Protein AF-A0A183M9T6-F1 (afdb_monomer_lite)

Structure (mmCIF, N/CA/C/O backbone):
data_AF-A0A183M9T6-F1
#
_entry.id   AF-A0A183M9T6-F1
#
loop_
_atom_site.group_PDB
_atom_site.id
_atom_site.type_symbol
_atom_site.label_atom_id
_atom_site.label_alt_id
_atom_site.label_comp_id
_atom_site.label_asym_id
_atom_site.label_entity_id
_atom_site.label_seq_id
_atom_site.pdbx_PDB_ins_code
_atom_site.Cartn_x
_atom_site.Cartn_y
_atom_site.Cartn_z
_atom_site.occupancy
_atom_site.B_iso_or_equiv
_atom_site.auth_seq_id
_atom_site.auth_comp_id
_atom_site.auth_asym_id
_atom_site.auth_atom_id
_atom_site.pdbx_PDB_model_num
ATOM 1 N N . MET A 1 1 ? 39.894 -25.158 45.652 1.00 49.66 1 MET A N 1
ATOM 2 C CA . MET A 1 1 ? 38.605 -24.661 45.109 1.00 49.66 1 MET A CA 1
ATOM 3 C C . MET A 1 1 ? 38.760 -23.560 44.037 1.00 49.66 1 MET A C 1
ATOM 5 O O . MET A 1 1 ? 37.760 -22.970 43.665 1.00 49.66 1 MET A O 1
ATOM 9 N N . GLN A 1 2 ? 39.956 -23.315 43.469 1.00 55.50 2 GLN A N 1
ATOM 10 C CA . GLN A 1 2 ? 40.189 -22.217 42.501 1.00 55.50 2 GLN A CA 1
ATOM 11 C C . GLN A 1 2 ? 40.099 -22.600 41.007 1.00 55.50 2 GLN A C 1
ATOM 13 O O . GLN A 1 2 ? 40.025 -21.715 40.170 1.00 55.50 2 GLN A O 1
ATOM 18 N N . GLN A 1 3 ? 40.044 -23.887 40.643 1.00 51.56 3 GLN A N 1
ATOM 19 C CA . GLN A 1 3 ? 39.997 -24.312 39.228 1.00 51.56 3 GLN A CA 1
ATOM 20 C C . GLN A 1 3 ? 38.607 -24.233 38.573 1.00 51.56 3 GLN A C 1
ATOM 22 O O . GLN A 1 3 ? 38.493 -24.310 37.355 1.00 51.56 3 GLN A O 1
ATOM 27 N N . ARG A 1 4 ? 37.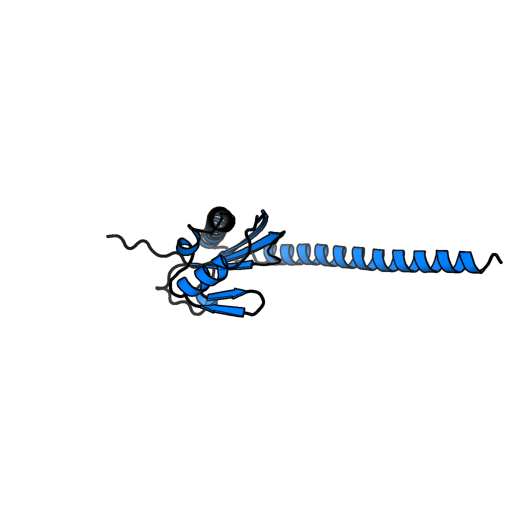529 -24.101 39.359 1.00 49.22 4 ARG A N 1
ATOM 28 C CA . ARG A 1 4 ? 36.159 -24.094 38.816 1.00 49.22 4 ARG A CA 1
ATOM 29 C C . ARG A 1 4 ? 35.725 -22.714 38.311 1.00 49.22 4 ARG A C 1
ATOM 31 O O . ARG A 1 4 ? 34.865 -22.661 37.441 1.00 49.22 4 ARG A O 1
ATOM 38 N N . SER A 1 5 ? 36.319 -21.621 38.808 1.00 52.72 5 SER A N 1
ATOM 39 C CA . SER A 1 5 ? 35.971 -20.269 38.341 1.00 52.72 5 SER A CA 1
ATOM 40 C C . SER A 1 5 ? 36.715 -19.870 37.064 1.00 52.72 5 SER A C 1
ATOM 42 O O . SER A 1 5 ? 36.132 -19.186 36.233 1.00 52.72 5 SER A O 1
ATOM 44 N N . SER A 1 6 ? 37.948 -20.349 36.848 1.00 56.06 6 SER A N 1
ATOM 45 C CA . SER A 1 6 ? 38.702 -20.081 35.610 1.00 56.06 6 SER A CA 1
ATOM 46 C C . SER A 1 6 ? 38.061 -20.721 34.377 1.00 56.06 6 SER A C 1
ATOM 48 O O . SER A 1 6 ? 38.077 -20.133 33.304 1.00 56.06 6 SER A O 1
ATOM 50 N N . ASN A 1 7 ? 37.463 -21.906 34.541 1.00 55.12 7 ASN A N 1
ATOM 51 C CA . ASN A 1 7 ? 36.767 -22.608 33.460 1.00 55.12 7 ASN A CA 1
ATOM 52 C C . ASN A 1 7 ? 35.423 -21.958 33.102 1.00 55.12 7 ASN A C 1
ATOM 54 O O . ASN A 1 7 ? 34.966 -22.081 31.972 1.00 55.12 7 ASN A O 1
ATOM 58 N N . PHE A 1 8 ? 34.778 -21.274 34.052 1.00 54.84 8 PHE A N 1
ATOM 59 C CA . PHE A 1 8 ? 33.535 -20.548 33.788 1.00 54.84 8 PHE A CA 1
ATOM 60 C C . PHE A 1 8 ? 33.812 -19.264 32.992 1.00 54.84 8 PHE A C 1
ATOM 62 O O . PHE A 1 8 ? 33.121 -18.986 32.018 1.00 54.84 8 PHE A O 1
ATOM 69 N N . ASP A 1 9 ? 34.889 -18.554 33.342 1.00 60.97 9 ASP A N 1
ATOM 70 C CA . ASP A 1 9 ? 35.309 -17.315 32.675 1.00 60.97 9 ASP A CA 1
ATOM 71 C C . ASP A 1 9 ? 35.843 -17.553 31.247 1.00 60.97 9 ASP A C 1
ATOM 73 O O . ASP A 1 9 ? 35.565 -16.774 30.339 1.00 60.97 9 ASP A O 1
ATOM 77 N N . SER A 1 10 ? 36.565 -18.657 31.005 1.00 62.88 10 SER A N 1
ATOM 78 C CA . SER A 1 10 ? 37.026 -19.015 29.653 1.00 62.88 10 SER A CA 1
ATOM 79 C C . SER A 1 10 ? 35.888 -19.461 28.732 1.00 62.88 10 SER A C 1
ATOM 81 O O . SER A 1 10 ? 35.908 -19.164 27.537 1.00 62.88 10 SER A O 1
ATOM 83 N N . THR A 1 11 ? 34.877 -20.139 29.281 1.00 64.62 11 THR A N 1
ATOM 84 C CA . THR A 1 11 ? 33.721 -20.602 28.504 1.00 64.62 11 THR A CA 1
ATOM 85 C C . THR A 1 11 ? 32.838 -19.425 28.085 1.00 64.62 11 THR A C 1
ATOM 87 O O . THR A 1 11 ? 32.451 -19.350 26.920 1.00 64.62 11 THR A O 1
ATOM 90 N N . ASP A 1 12 ? 32.583 -18.467 28.981 1.00 65.75 12 ASP A N 1
ATOM 91 C CA . ASP A 1 12 ? 31.771 -17.278 28.681 1.00 65.75 12 ASP A CA 1
ATOM 92 C C . ASP A 1 12 ? 32.465 -16.343 27.672 1.00 65.75 12 ASP A C 1
ATOM 94 O O . ASP A 1 12 ? 31.840 -15.863 26.725 1.00 65.75 12 ASP A O 1
ATOM 98 N N . LYS A 1 13 ? 33.796 -16.196 27.775 1.00 70.00 13 LYS A N 1
ATOM 99 C CA . LYS A 1 13 ? 34.615 -15.492 26.771 1.00 70.00 13 LYS A CA 1
ATOM 100 C C . LYS A 1 13 ? 34.535 -16.142 25.393 1.00 70.00 13 LYS A C 1
ATOM 102 O O . LYS A 1 13 ? 34.269 -15.443 24.422 1.00 70.00 13 LYS A O 1
ATOM 107 N N . SER A 1 14 ? 34.664 -17.468 25.306 1.00 69.88 14 SER A N 1
ATOM 108 C CA . SER A 1 14 ? 34.563 -18.182 24.023 1.00 69.88 14 SER A CA 1
ATOM 109 C C . SER A 1 14 ? 33.167 -18.082 23.383 1.00 69.88 14 SER A C 1
ATOM 111 O O . SER A 1 14 ? 33.036 -18.032 22.161 1.00 69.88 14 SER A O 1
ATOM 113 N N . LEU A 1 15 ? 32.113 -17.998 24.204 1.00 64.81 15 LEU A N 1
ATOM 114 C CA . LEU A 1 15 ? 30.731 -17.791 23.759 1.00 64.81 15 LEU A CA 1
ATOM 115 C C . LEU A 1 15 ? 30.493 -16.359 23.266 1.00 64.81 15 LEU A C 1
ATOM 117 O O . LEU A 1 15 ? 29.833 -16.164 22.241 1.00 64.81 15 LEU A O 1
ATOM 121 N N . MET A 1 16 ? 31.043 -15.359 23.961 1.00 64.69 16 MET A N 1
ATOM 122 C CA . MET A 1 16 ? 31.014 -13.964 23.518 1.00 64.69 16 MET A CA 1
ATOM 123 C C . MET A 1 16 ? 31.813 -13.757 22.228 1.00 64.69 16 MET A C 1
ATOM 125 O O . MET A 1 16 ? 31.308 -13.104 21.316 1.00 64.69 16 MET A O 1
ATOM 129 N N . GLU A 1 17 ? 33.007 -14.341 22.115 1.00 70.88 17 GLU A N 1
ATOM 130 C CA . GLU A 1 17 ? 33.848 -14.273 20.913 1.00 70.88 17 GLU A CA 1
ATOM 131 C C . GLU A 1 17 ? 33.175 -14.953 19.716 1.00 70.88 17 GLU A C 1
ATOM 133 O O . GLU A 1 17 ? 33.076 -14.349 18.648 1.00 70.88 17 GLU A O 1
ATOM 138 N N . GLY A 1 18 ? 32.590 -16.141 19.900 1.00 68.31 18 GLY A N 1
ATOM 139 C CA . GLY A 1 18 ? 31.841 -16.822 18.839 1.00 68.31 18 GLY A CA 1
ATOM 140 C C . GLY A 1 18 ? 30.606 -16.043 18.368 1.00 68.31 18 GLY A C 1
ATOM 141 O O . GLY A 1 18 ? 30.281 -16.038 17.178 1.00 68.31 18 GLY A O 1
ATOM 142 N N . ASN A 1 19 ? 29.920 -15.338 19.271 1.00 60.69 19 ASN A N 1
ATOM 143 C CA . ASN A 1 19 ? 28.818 -14.451 18.896 1.00 60.69 19 ASN A CA 1
ATOM 144 C C . ASN A 1 19 ? 29.313 -13.184 18.185 1.00 60.69 19 ASN A C 1
ATOM 146 O O . ASN A 1 19 ? 28.690 -12.760 17.211 1.00 60.69 19 ASN A O 1
ATOM 150 N N . LEU A 1 20 ? 30.434 -12.604 18.622 1.00 62.62 20 LEU A N 1
ATOM 151 C CA . LEU A 1 20 ? 31.038 -11.431 17.992 1.00 62.62 20 LEU A CA 1
ATOM 152 C C . LEU A 1 20 ? 31.485 -11.743 16.559 1.00 62.62 20 LEU A C 1
ATOM 154 O O . LEU A 1 20 ? 31.159 -10.989 15.646 1.00 62.62 20 LEU A O 1
ATOM 158 N N . GLU A 1 21 ? 32.141 -12.882 16.332 1.00 67.25 21 GLU A N 1
ATOM 159 C CA . GLU A 1 21 ? 32.539 -13.321 14.992 1.00 67.25 21 GLU A CA 1
ATOM 160 C C . GLU A 1 21 ? 31.334 -13.562 14.086 1.00 67.25 21 GLU A C 1
ATOM 162 O O . GLU A 1 21 ? 31.343 -13.151 12.927 1.00 67.25 21 GLU A O 1
ATOM 167 N N . ARG A 1 22 ? 30.258 -14.165 14.602 1.00 65.56 22 ARG A N 1
ATOM 168 C CA . ARG A 1 22 ? 29.018 -14.370 13.839 1.00 65.56 22 ARG A CA 1
ATOM 169 C C . ARG A 1 22 ? 28.348 -13.054 13.450 1.00 65.56 22 ARG A C 1
ATOM 171 O O . ARG A 1 22 ? 27.890 -12.919 12.316 1.00 65.56 22 ARG A O 1
ATOM 178 N N . ILE A 1 23 ? 28.321 -12.081 14.359 1.00 65.81 23 ILE A N 1
ATOM 179 C CA . ILE A 1 23 ? 27.754 -10.748 14.113 1.00 65.81 23 ILE A CA 1
ATOM 180 C C . ILE A 1 23 ? 28.611 -9.979 13.099 1.00 65.81 23 ILE A C 1
ATOM 182 O O . ILE A 1 23 ? 28.081 -9.438 12.128 1.00 65.81 23 ILE A O 1
ATOM 186 N N . MET A 1 24 ? 29.934 -9.978 13.273 1.00 58.34 24 MET A N 1
ATOM 187 C CA . MET A 1 24 ? 30.870 -9.286 12.382 1.00 58.34 24 MET A CA 1
ATOM 188 C C . MET A 1 24 ? 30.898 -9.921 10.989 1.00 58.34 24 MET A C 1
ATOM 190 O O . MET A 1 24 ? 30.860 -9.206 9.993 1.00 58.34 24 MET A O 1
ATOM 194 N N . THR A 1 25 ? 30.878 -11.253 10.901 1.00 69.62 25 THR A N 1
ATOM 195 C CA . THR A 1 25 ? 30.854 -11.985 9.624 1.00 69.62 25 THR A CA 1
ATOM 196 C C . THR A 1 25 ? 29.539 -11.756 8.881 1.00 69.62 25 THR A C 1
ATOM 198 O O . THR A 1 25 ? 29.555 -11.514 7.676 1.00 69.62 25 THR A O 1
ATOM 201 N N . GLY A 1 26 ? 28.401 -11.751 9.586 1.00 65.56 26 GLY A N 1
ATOM 202 C CA . GLY A 1 26 ? 27.104 -11.421 8.990 1.00 65.56 26 GLY A CA 1
ATOM 203 C C . GLY A 1 26 ? 27.037 -9.977 8.483 1.00 65.56 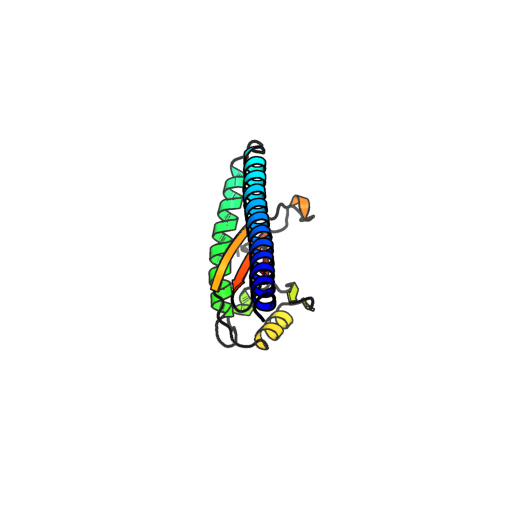26 GLY A C 1
ATOM 204 O O . GLY A 1 26 ? 26.556 -9.729 7.377 1.00 65.56 26 GLY A O 1
ATOM 205 N N . SER A 1 27 ? 27.581 -9.031 9.255 1.00 62.50 27 SER A N 1
ATOM 206 C CA . SER A 1 27 ? 27.644 -7.617 8.873 1.00 62.50 27 SER A CA 1
ATOM 207 C C . SER A 1 27 ? 28.588 -7.373 7.692 1.00 62.50 27 SER A C 1
ATOM 209 O O . SER A 1 27 ? 28.246 -6.615 6.788 1.00 62.50 27 SER A O 1
ATOM 211 N N . LEU A 1 28 ? 29.756 -8.019 7.661 1.00 70.31 28 LEU A N 1
ATOM 212 C CA . LEU A 1 28 ? 30.710 -7.913 6.553 1.00 70.31 28 LEU A CA 1
ATOM 213 C C . LEU A 1 28 ? 30.150 -8.534 5.273 1.00 70.31 28 LEU A C 1
ATOM 215 O O . LEU A 1 28 ? 30.268 -7.931 4.211 1.00 70.31 28 LEU A O 1
ATOM 219 N N . PHE A 1 29 ? 29.487 -9.689 5.371 1.00 73.81 29 PHE A N 1
ATOM 220 C CA . PHE A 1 29 ? 28.830 -10.312 4.224 1.00 73.81 29 PHE A CA 1
ATOM 221 C C . PHE A 1 29 ? 27.740 -9.408 3.638 1.00 73.81 29 PHE A C 1
ATOM 223 O O . PHE A 1 29 ? 27.665 -9.248 2.424 1.00 73.81 29 PHE A O 1
ATOM 230 N N . GLN A 1 30 ? 26.941 -8.758 4.489 1.00 65.94 30 GLN A N 1
ATOM 231 C CA . GLN A 1 30 ? 25.945 -7.777 4.052 1.00 65.94 30 GLN A CA 1
ATOM 232 C C . GLN A 1 30 ? 26.577 -6.569 3.349 1.00 65.94 30 GLN A C 1
ATOM 234 O O . GLN A 1 30 ? 26.107 -6.173 2.287 1.00 65.94 30 GLN A O 1
ATOM 239 N N . VAL A 1 31 ? 27.665 -6.011 3.885 1.00 69.94 31 VAL A N 1
ATOM 240 C CA . VAL A 1 31 ? 28.360 -4.877 3.252 1.00 69.94 31 VAL A CA 1
ATOM 241 C C . VAL A 1 31 ? 28.976 -5.281 1.909 1.00 69.94 31 VAL A C 1
ATOM 243 O O . VAL A 1 31 ? 28.829 -4.557 0.928 1.00 69.94 31 VAL A O 1
ATOM 246 N N . VAL A 1 32 ? 29.604 -6.457 1.829 1.00 74.69 32 VAL A N 1
ATOM 247 C CA . VAL A 1 32 ? 30.170 -6.985 0.578 1.00 74.69 32 VAL A CA 1
ATOM 248 C C . VAL A 1 32 ? 29.074 -7.262 -0.450 1.00 74.69 32 VAL A C 1
ATOM 250 O O . VAL A 1 32 ? 29.257 -6.934 -1.618 1.00 74.69 32 VAL A O 1
ATOM 253 N N . LEU A 1 33 ? 27.923 -7.797 -0.034 1.00 74.50 33 LEU A N 1
ATOM 254 C CA . LEU A 1 33 ? 26.773 -8.005 -0.913 1.00 74.50 33 LEU A CA 1
ATOM 255 C C . LEU A 1 33 ? 26.242 -6.675 -1.453 1.00 74.50 33 LEU A C 1
ATOM 257 O O . LEU A 1 33 ? 26.005 -6.564 -2.649 1.00 74.50 33 LEU A O 1
ATOM 261 N N . MET A 1 34 ? 26.103 -5.657 -0.601 1.00 70.12 34 MET A N 1
ATOM 262 C CA . MET A 1 34 ? 25.646 -4.326 -1.014 1.00 70.12 34 MET A CA 1
ATOM 263 C C . MET A 1 34 ? 26.618 -3.674 -2.002 1.00 70.12 34 MET A C 1
ATOM 265 O O . MET A 1 34 ? 26.179 -3.098 -2.993 1.00 70.12 34 MET A O 1
ATOM 269 N N . ILE A 1 35 ? 27.931 -3.813 -1.785 1.00 76.31 35 ILE A N 1
ATOM 270 C CA . ILE A 1 35 ? 28.951 -3.328 -2.724 1.00 76.31 35 ILE A CA 1
ATOM 271 C C . ILE A 1 35 ? 28.897 -4.121 -4.032 1.00 76.31 35 ILE A C 1
ATOM 273 O O . ILE A 1 35 ? 28.898 -3.517 -5.096 1.00 76.31 35 ILE A O 1
ATOM 277 N N . ALA A 1 36 ? 28.801 -5.452 -3.979 1.00 72.25 36 ALA A N 1
ATOM 278 C CA . ALA A 1 36 ? 28.715 -6.294 -5.169 1.00 72.25 36 ALA A CA 1
ATOM 279 C C . ALA A 1 36 ? 27.470 -5.957 -6.003 1.00 72.25 36 ALA A C 1
ATOM 281 O O . ALA A 1 36 ? 27.588 -5.724 -7.204 1.00 72.25 36 ALA A O 1
ATOM 282 N N . VAL A 1 37 ? 26.303 -5.842 -5.363 1.00 71.75 37 VAL A N 1
ATOM 283 C CA . VAL A 1 37 ? 25.047 -5.416 -5.997 1.00 71.75 37 VAL A CA 1
ATOM 284 C C . VAL A 1 37 ? 25.193 -4.019 -6.602 1.00 71.75 37 VAL A C 1
ATOM 286 O O . VAL A 1 37 ? 24.853 -3.849 -7.769 1.00 71.75 37 VAL A O 1
ATOM 289 N N . ALA A 1 38 ? 25.791 -3.061 -5.885 1.00 61.19 38 ALA A N 1
ATOM 290 C CA . ALA A 1 38 ? 26.052 -1.723 -6.416 1.00 61.19 38 ALA A CA 1
ATOM 291 C C . ALA A 1 38 ? 27.004 -1.748 -7.625 1.00 61.19 38 ALA A C 1
ATOM 293 O O . ALA A 1 38 ? 26.748 -1.078 -8.619 1.00 61.19 38 ALA A O 1
ATOM 294 N N . THR A 1 39 ? 28.074 -2.551 -7.595 1.00 68.00 39 THR A N 1
ATOM 295 C CA . THR A 1 39 ? 29.004 -2.683 -8.733 1.00 68.00 39 THR A CA 1
ATOM 296 C C . THR A 1 39 ? 28.383 -3.405 -9.928 1.00 68.00 39 THR A C 1
ATOM 298 O O . THR A 1 39 ? 28.688 -3.058 -11.064 1.00 68.00 39 THR A O 1
ATOM 301 N N . VAL A 1 40 ? 27.479 -4.364 -9.698 1.00 66.06 40 VAL A N 1
ATOM 302 C CA . VAL A 1 40 ? 26.697 -5.018 -10.758 1.00 66.06 40 VAL A CA 1
ATOM 303 C C . VAL A 1 40 ? 25.706 -4.028 -11.371 1.00 66.06 40 VAL A C 1
ATOM 305 O O . VAL A 1 40 ? 25.619 -3.942 -12.592 1.00 66.06 40 VAL A O 1
ATOM 308 N N . GLN A 1 41 ? 25.036 -3.220 -10.547 1.00 56.81 41 GLN A N 1
ATOM 309 C CA . GLN A 1 41 ? 24.139 -2.153 -11.003 1.00 56.81 41 GLN A CA 1
ATOM 310 C C . GLN A 1 41 ? 24.891 -1.066 -11.788 1.00 56.81 41 GLN A C 1
ATOM 312 O O . GLN A 1 41 ? 24.385 -0.583 -12.792 1.00 56.81 41 GLN A O 1
ATOM 317 N N . MET A 1 42 ? 26.122 -0.724 -11.390 1.00 55.53 42 MET A N 1
ATOM 318 C CA . MET A 1 42 ? 26.973 0.232 -12.115 1.00 55.53 42 MET A CA 1
ATOM 319 C C . MET A 1 42 ? 27.589 -0.351 -13.399 1.00 55.53 42 MET A C 1
ATOM 321 O O . MET A 1 42 ? 27.867 0.399 -14.330 1.00 55.53 42 MET A O 1
ATOM 325 N N . GLY A 1 43 ? 27.814 -1.668 -13.463 1.00 48.44 43 GLY A N 1
ATOM 326 C CA . GLY A 1 43 ? 28.346 -2.369 -14.640 1.00 48.44 43 GLY A CA 1
ATOM 327 C C . GLY A 1 43 ? 27.299 -2.701 -15.709 1.00 48.44 43 GLY A C 1
ATOM 328 O O . GLY A 1 43 ? 27.665 -3.062 -16.825 1.00 48.44 43 GLY A O 1
ATOM 329 N N . GLN A 1 44 ? 26.012 -2.562 -15.384 1.00 41.91 44 GLN A N 1
ATOM 330 C CA . GLN A 1 44 ? 24.883 -2.671 -16.308 1.00 41.91 44 GLN A CA 1
ATOM 331 C C . GLN A 1 44 ? 24.264 -1.296 -16.587 1.00 41.91 44 GLN A C 1
ATOM 333 O O . GLN A 1 44 ? 23.055 -1.119 -16.508 1.00 41.91 44 GLN A O 1
ATOM 338 N N . THR A 1 45 ? 25.069 -0.306 -16.962 1.00 42.75 45 THR A N 1
ATOM 339 C CA . THR A 1 45 ? 24.552 0.827 -17.738 1.00 42.75 45 THR A CA 1
ATOM 340 C C . THR A 1 45 ? 24.420 0.389 -19.195 1.00 42.75 45 THR A C 1
ATOM 342 O O . THR A 1 45 ? 25.178 0.789 -20.073 1.00 42.75 45 THR A O 1
ATOM 345 N N . THR A 1 46 ? 23.440 -0.480 -19.467 1.00 49.19 46 THR A N 1
ATOM 346 C CA . THR A 1 46 ? 22.787 -0.449 -20.781 1.00 49.19 46 THR A CA 1
ATOM 347 C C . THR A 1 46 ? 22.317 0.980 -20.980 1.00 49.19 46 THR A C 1
ATOM 349 O O . THR A 1 46 ? 21.733 1.519 -20.045 1.00 49.19 46 THR A O 1
ATOM 352 N N . GLU A 1 47 ? 22.631 1.601 -22.120 1.00 42.69 47 GLU A N 1
ATOM 353 C CA . GLU A 1 47 ? 22.218 2.966 -22.460 1.00 42.69 47 GLU A CA 1
ATOM 354 C C . GLU A 1 47 ? 20.763 3.183 -22.038 1.00 42.69 47 GLU A C 1
ATOM 356 O O . GLU A 1 47 ? 19.835 2.695 -22.683 1.00 42.69 47 GLU A O 1
ATOM 361 N N . VAL A 1 48 ? 20.580 3.842 -20.892 1.00 44.94 48 VAL A N 1
ATOM 362 C CA . VAL A 1 48 ? 19.262 4.131 -20.356 1.00 44.94 48 VAL A CA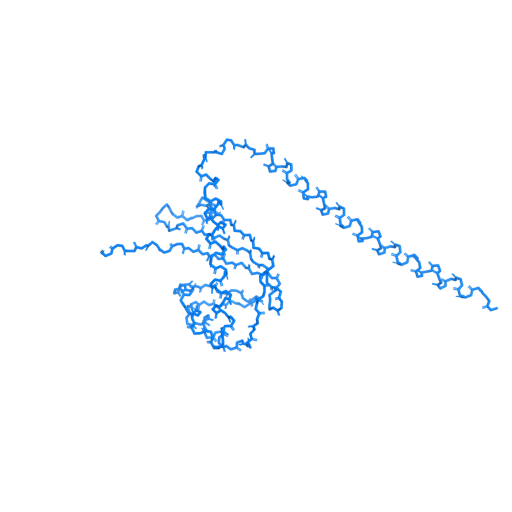 1
ATOM 363 C C . VAL A 1 48 ? 18.716 5.196 -21.283 1.00 44.94 48 VAL A C 1
ATOM 365 O O . VAL A 1 48 ? 19.145 6.351 -21.256 1.00 44.94 48 VAL A O 1
ATOM 368 N N . THR A 1 49 ? 17.817 4.798 -22.180 1.00 47.12 49 THR A N 1
ATOM 369 C CA . THR A 1 49 ? 16.949 5.754 -22.855 1.00 47.12 49 THR A CA 1
ATOM 370 C C . THR A 1 49 ? 16.349 6.619 -21.755 1.00 47.12 49 THR A C 1
ATOM 372 O O . THR A 1 49 ? 15.736 6.066 -20.848 1.00 47.12 49 THR A O 1
ATOM 375 N N . GLY A 1 50 ? 16.554 7.942 -21.791 1.00 51.97 50 GLY A N 1
ATOM 376 C CA . GLY A 1 50 ? 16.260 8.865 -20.676 1.00 51.97 50 GLY A CA 1
ATOM 377 C C . GLY A 1 50 ? 14.832 8.822 -20.101 1.00 51.97 50 GLY A C 1
ATOM 378 O O . GLY A 1 50 ? 14.556 9.472 -19.103 1.00 51.97 50 GLY A O 1
ATOM 379 N N . ASN A 1 51 ? 13.951 8.026 -20.701 1.00 60.12 51 ASN A N 1
ATOM 380 C CA . ASN A 1 51 ? 12.621 7.683 -20.230 1.00 60.12 51 ASN A CA 1
ATOM 381 C C . ASN A 1 51 ? 12.616 6.841 -18.935 1.00 60.12 51 ASN A C 1
ATOM 383 O O . ASN A 1 51 ? 11.738 7.041 -18.099 1.00 60.12 51 ASN A O 1
ATOM 387 N N . ASP A 1 52 ? 13.561 5.913 -18.729 1.00 66.12 52 ASP A N 1
ATOM 388 C CA . ASP A 1 52 ? 13.472 4.991 -17.580 1.00 66.12 52 ASP A CA 1
ATOM 389 C C . ASP A 1 52 ? 13.853 5.677 -16.263 1.00 66.12 52 ASP A C 1
ATOM 391 O O . ASP A 1 52 ? 13.171 5.496 -15.255 1.00 66.12 52 ASP A O 1
ATOM 395 N N . ASP A 1 53 ? 14.880 6.531 -16.265 1.00 72.75 53 ASP A N 1
ATOM 396 C CA . ASP A 1 53 ? 15.269 7.325 -15.089 1.00 72.75 53 ASP A CA 1
ATOM 397 C C . ASP A 1 53 ? 14.124 8.236 -14.609 1.00 72.75 53 ASP A C 1
ATOM 399 O O . ASP A 1 53 ? 13.885 8.382 -13.404 1.00 72.75 53 ASP A O 1
ATOM 403 N N . GLU A 1 54 ? 13.361 8.811 -15.545 1.00 77.06 54 GLU A N 1
ATOM 404 C CA . GLU A 1 54 ? 12.164 9.598 -15.236 1.00 77.06 54 GLU A CA 1
ATOM 405 C C . GLU A 1 54 ? 11.041 8.742 -14.632 1.00 77.06 54 GLU A C 1
ATOM 407 O O . GLU A 1 54 ? 10.360 9.191 -13.701 1.00 77.06 54 GLU A O 1
ATOM 412 N N . LEU A 1 55 ? 10.875 7.494 -15.087 1.00 75.31 55 LEU A N 1
ATOM 413 C CA . LEU A 1 55 ? 9.920 6.546 -14.505 1.00 75.31 55 LEU A CA 1
ATOM 414 C C . LEU A 1 55 ? 10.294 6.186 -13.062 1.00 75.31 55 LEU A C 1
ATOM 416 O O . LEU A 1 55 ? 9.427 6.198 -12.188 1.00 75.31 55 LEU A O 1
ATOM 420 N N . TRP A 1 56 ? 11.573 5.921 -12.779 1.00 80.25 56 TRP A N 1
ATOM 421 C CA . TRP A 1 56 ? 12.058 5.631 -11.422 1.00 80.25 56 TRP A CA 1
ATOM 422 C C . TRP A 1 56 ? 11.862 6.806 -10.464 1.00 80.25 56 TRP A C 1
ATOM 424 O O . TRP A 1 56 ? 11.454 6.620 -9.308 1.00 80.25 56 TRP A O 1
ATOM 434 N N . LYS A 1 57 ? 12.118 8.028 -10.943 1.00 82.44 57 LYS A N 1
ATOM 435 C CA . LYS A 1 57 ? 11.899 9.248 -10.165 1.00 82.44 57 LYS A CA 1
ATOM 436 C C . LYS A 1 57 ? 10.413 9.457 -9.874 1.00 82.44 57 LYS A C 1
ATOM 438 O O . LYS A 1 57 ? 10.039 9.630 -8.715 1.00 82.44 57 LYS A O 1
ATOM 443 N N . THR A 1 58 ? 9.569 9.355 -10.899 1.00 81.88 58 THR A N 1
ATOM 444 C CA . THR A 1 58 ? 8.107 9.460 -10.770 1.00 81.88 58 THR A CA 1
ATOM 445 C C . THR A 1 58 ? 7.552 8.409 -9.809 1.00 81.88 58 THR A C 1
ATOM 447 O O . THR A 1 58 ? 6.766 8.739 -8.922 1.00 81.88 58 THR A O 1
ATOM 450 N N . ALA A 1 59 ? 8.006 7.158 -9.922 1.00 79.12 59 ALA A N 1
ATOM 451 C CA . ALA A 1 59 ? 7.621 6.066 -9.033 1.00 79.12 59 ALA A CA 1
ATOM 452 C C . ALA A 1 59 ? 7.967 6.364 -7.566 1.00 79.12 59 ALA A C 1
ATOM 454 O O . ALA A 1 59 ? 7.148 6.135 -6.674 1.00 79.12 59 ALA A O 1
ATOM 455 N N . SER A 1 60 ? 9.167 6.898 -7.321 1.00 84.19 60 SER A N 1
ATOM 456 C CA . SER A 1 60 ? 9.632 7.259 -5.978 1.00 84.19 60 SER A CA 1
ATOM 457 C C . SER A 1 60 ? 8.815 8.404 -5.379 1.00 84.19 60 SER A C 1
ATOM 459 O O . SER A 1 60 ? 8.331 8.288 -4.253 1.00 84.19 60 SER A O 1
ATOM 461 N N . GLU A 1 61 ? 8.587 9.476 -6.144 1.00 86.06 61 GLU A N 1
ATOM 462 C CA . GLU A 1 61 ? 7.782 10.622 -5.701 1.00 86.06 61 GLU A CA 1
ATOM 463 C C . GLU A 1 61 ? 6.313 10.242 -5.451 1.00 86.06 61 GLU A C 1
ATOM 465 O O . GLU A 1 61 ? 5.708 10.673 -4.464 1.00 86.06 61 GLU A O 1
ATOM 470 N N . ALA A 1 62 ? 5.721 9.428 -6.331 1.00 81.44 62 ALA A N 1
ATOM 471 C CA . ALA A 1 62 ? 4.353 8.941 -6.177 1.00 81.44 62 ALA A CA 1
ATOM 472 C C . ALA A 1 62 ? 4.214 8.055 -4.934 1.00 81.44 62 ALA A C 1
ATOM 474 O O . ALA A 1 62 ? 3.255 8.196 -4.174 1.00 81.44 62 ALA A O 1
ATOM 475 N N . GLY A 1 63 ? 5.191 7.182 -4.687 1.00 81.94 63 GLY A N 1
ATOM 476 C CA . GLY A 1 63 ? 5.198 6.316 -3.520 1.00 81.94 63 GLY A CA 1
ATOM 477 C C . GLY A 1 63 ? 5.343 7.048 -2.195 1.00 81.94 63 GLY A C 1
ATOM 478 O O . GLY A 1 63 ? 4.674 6.696 -1.219 1.00 81.94 63 GLY A O 1
ATOM 479 N N . GLU A 1 64 ? 6.169 8.091 -2.149 1.00 85.38 64 GLU A N 1
ATOM 480 C CA . GLU A 1 64 ? 6.299 8.943 -0.966 1.00 85.38 64 GLU A CA 1
ATOM 481 C C . GLU A 1 64 ? 4.964 9.630 -0.643 1.00 85.38 64 GLU A C 1
ATOM 483 O O . GLU A 1 64 ? 4.463 9.527 0.480 1.00 85.38 64 GLU A O 1
ATOM 488 N N . LYS A 1 65 ? 4.320 10.237 -1.648 1.00 86.81 65 LYS A N 1
ATOM 489 C CA . LYS A 1 65 ? 3.004 10.878 -1.492 1.00 86.81 65 LYS A CA 1
ATOM 490 C C . LYS A 1 65 ? 1.927 9.874 -1.075 1.00 86.81 65 LYS A C 1
ATOM 492 O O . LYS A 1 65 ? 1.172 10.140 -0.139 1.00 86.81 65 LYS A O 1
ATOM 497 N N . PHE A 1 66 ? 1.871 8.718 -1.740 1.00 87.12 66 PHE A N 1
ATOM 498 C CA . PHE A 1 66 ? 0.912 7.656 -1.438 1.00 87.12 66 PHE A CA 1
ATOM 499 C C . PHE A 1 66 ? 1.079 7.150 -0.006 1.00 87.12 66 PHE A C 1
ATOM 501 O O . PHE A 1 66 ? 0.113 7.131 0.752 1.00 87.12 66 PHE A O 1
ATOM 508 N N . SER A 1 67 ? 2.299 6.776 0.386 1.00 86.19 67 SER A N 1
ATOM 509 C CA . SER A 1 67 ? 2.567 6.218 1.713 1.00 86.19 67 SER A CA 1
ATOM 510 C C . SER A 1 67 ? 2.255 7.221 2.825 1.00 86.19 67 SER A C 1
ATOM 512 O O . SER A 1 67 ? 1.620 6.849 3.813 1.00 86.19 67 SER A O 1
ATOM 514 N N . ALA A 1 68 ? 2.606 8.499 2.646 1.00 86.75 68 ALA A N 1
ATOM 515 C CA . ALA A 1 68 ? 2.279 9.553 3.601 1.00 86.75 68 ALA A CA 1
ATOM 516 C C . ALA A 1 68 ? 0.762 9.702 3.802 1.00 86.75 68 ALA A C 1
ATOM 518 O O . ALA A 1 68 ? 0.288 9.778 4.937 1.00 86.75 68 ALA A O 1
ATOM 519 N N . LEU A 1 69 ? -0.014 9.713 2.713 1.00 89.12 69 LEU A N 1
ATOM 520 C CA . LEU A 1 69 ? -1.473 9.815 2.778 1.00 89.12 69 LEU A CA 1
ATOM 521 C C . LEU A 1 69 ? -2.113 8.552 3.362 1.00 89.12 69 LEU A C 1
ATOM 523 O O . LEU A 1 69 ? -2.986 8.663 4.224 1.00 89.12 69 LEU A O 1
ATOM 527 N N . TYR A 1 70 ? -1.656 7.376 2.930 1.00 88.56 70 TYR A N 1
ATOM 528 C CA . TYR A 1 70 ? -2.182 6.086 3.360 1.00 88.56 70 TYR A CA 1
ATOM 529 C C . TYR A 1 70 ? -1.977 5.872 4.858 1.00 88.56 70 TYR A C 1
ATOM 531 O O . TYR A 1 70 ? -2.944 5.637 5.577 1.00 88.56 70 TYR A O 1
ATOM 539 N N . TYR A 1 71 ? -0.747 6.016 5.366 1.00 87.50 71 TYR A N 1
ATOM 540 C CA . TYR A 1 71 ? -0.484 5.821 6.795 1.00 87.50 71 TYR A CA 1
ATOM 541 C C . TYR A 1 71 ? -1.180 6.883 7.653 1.00 87.50 71 TYR A C 1
ATOM 543 O O . TYR A 1 71 ? -1.699 6.561 8.719 1.00 87.50 71 TYR A O 1
ATOM 551 N N . ARG A 1 72 ? -1.313 8.123 7.156 1.00 88.75 72 ARG A N 1
ATOM 552 C CA . ARG A 1 72 ? -2.116 9.155 7.830 1.00 88.75 72 ARG A CA 1
ATOM 553 C C . ARG A 1 72 ? -3.598 8.783 7.912 1.00 88.75 72 ARG A C 1
ATOM 555 O O . ARG A 1 72 ? -4.234 9.095 8.912 1.00 88.75 72 ARG A O 1
ATOM 562 N N . ALA A 1 73 ? -4.162 8.172 6.872 1.00 88.75 73 ALA A N 1
ATOM 563 C CA . ALA A 1 73 ? -5.543 7.687 6.875 1.00 88.75 73 ALA A CA 1
ATOM 564 C C . ALA A 1 73 ? -5.716 6.448 7.770 1.00 88.75 73 ALA A C 1
ATOM 566 O O . ALA A 1 73 ? -6.714 6.331 8.478 1.00 88.75 73 ALA A O 1
ATOM 567 N N . PHE A 1 74 ? -4.728 5.554 7.767 1.00 88.31 74 PHE A N 1
ATOM 568 C CA . PHE A 1 74 ? -4.720 4.313 8.537 1.00 88.31 74 PHE A CA 1
ATOM 569 C C . PHE A 1 74 ? -4.650 4.537 10.054 1.00 88.31 74 PHE A C 1
ATOM 571 O O . PHE A 1 74 ? -5.282 3.803 10.812 1.00 88.31 74 PHE A O 1
ATOM 578 N N . ASP A 1 75 ? -3.923 5.566 10.493 1.00 89.31 75 ASP A N 1
ATOM 579 C CA . ASP A 1 75 ? -3.758 5.905 11.912 1.00 89.31 75 ASP A CA 1
ATOM 580 C C . ASP A 1 75 ? -4.957 6.673 12.503 1.00 89.31 75 ASP A C 1
ATOM 582 O O . ASP A 1 75 ? -5.012 6.913 13.711 1.00 89.31 75 ASP A O 1
ATOM 586 N N . LYS A 1 76 ? -5.937 7.078 11.681 1.00 89.75 76 LYS A N 1
ATOM 587 C CA . LYS A 1 76 ? -7.151 7.735 12.186 1.00 89.75 76 LYS A CA 1
ATOM 588 C C . LYS A 1 76 ? -8.051 6.731 12.921 1.00 89.75 76 LYS A C 1
ATOM 590 O O . LYS A 1 76 ? -8.269 5.634 12.403 1.00 89.75 76 LYS A O 1
ATOM 595 N N . PRO A 1 77 ? -8.679 7.126 14.046 1.00 84.94 77 PRO A N 1
ATOM 596 C CA . PRO A 1 77 ? -9.675 6.295 14.717 1.00 84.94 77 PRO A CA 1
ATOM 597 C C . PRO A 1 77 ? -10.797 5.915 13.751 1.00 84.94 77 PRO A C 1
ATOM 599 O O . PRO A 1 77 ? -11.280 6.768 13.002 1.00 84.94 77 PRO A O 1
ATOM 602 N N . ASN A 1 78 ? -11.204 4.644 13.750 1.00 82.44 78 ASN A N 1
ATOM 603 C CA . ASN A 1 78 ? -12.209 4.075 12.836 1.00 82.44 78 ASN A CA 1
ATOM 604 C C . ASN A 1 78 ? -11.877 4.162 11.329 1.00 82.44 78 ASN A C 1
ATOM 606 O O . ASN A 1 78 ? -12.691 3.734 10.513 1.00 82.44 78 ASN A O 1
ATOM 610 N N . ARG A 1 79 ? -10.699 4.684 10.953 1.00 88.62 79 ARG A N 1
ATOM 611 C CA . ARG A 1 79 ? -10.138 4.705 9.588 1.00 88.62 79 ARG A CA 1
ATOM 612 C C . ARG A 1 79 ? -11.127 5.134 8.481 1.00 88.62 79 ARG A C 1
ATOM 614 O O . ARG A 1 79 ? -11.238 4.439 7.470 1.00 88.62 79 ARG A O 1
ATOM 621 N N . PRO A 1 80 ? -11.826 6.280 8.620 1.00 89.44 80 PRO A N 1
ATOM 622 C CA . PRO A 1 80 ? -12.913 6.679 7.717 1.00 89.44 80 PRO A CA 1
ATOM 623 C C . PRO A 1 80 ? -12.465 6.937 6.272 1.00 89.44 80 PRO A C 1
ATOM 625 O O . PRO A 1 80 ? -13.253 6.765 5.350 1.00 89.44 80 PRO A O 1
ATOM 628 N N . ASP A 1 81 ? -11.205 7.328 6.072 1.00 90.06 81 ASP A N 1
ATOM 629 C CA . ASP A 1 81 ? -10.670 7.669 4.747 1.00 90.06 81 ASP A CA 1
ATOM 630 C C . ASP A 1 81 ? -10.069 6.455 4.018 1.00 90.06 81 ASP A C 1
ATOM 632 O O . ASP A 1 81 ? -9.720 6.544 2.843 1.00 90.06 81 ASP A O 1
ATOM 636 N N . LEU A 1 82 ? -9.920 5.319 4.708 1.00 88.12 82 LEU A N 1
ATOM 637 C CA . LEU A 1 82 ? -9.258 4.128 4.180 1.00 88.12 82 LEU A CA 1
ATOM 638 C C . LEU A 1 82 ? -9.961 3.490 2.962 1.00 88.12 82 LEU A C 1
ATOM 640 O O . LEU A 1 82 ? -9.243 3.042 2.068 1.00 88.12 82 LEU A O 1
ATOM 644 N N . PRO A 1 83 ? -11.309 3.476 2.854 1.00 89.19 83 PRO A N 1
ATOM 645 C CA . PRO A 1 83 ? -11.993 2.940 1.675 1.00 89.19 83 PRO A CA 1
ATOM 646 C C . PRO A 1 83 ? -11.533 3.573 0.355 1.00 89.19 83 PRO A C 1
ATOM 648 O O . PRO A 1 83 ? -11.424 2.874 -0.646 1.00 89.19 83 PRO A O 1
ATOM 651 N N . GLY A 1 84 ? -11.184 4.866 0.359 1.00 87.19 84 GLY A N 1
ATOM 652 C CA . GLY A 1 84 ? -10.759 5.593 -0.843 1.00 87.19 84 GLY A CA 1
ATOM 653 C C . GLY A 1 84 ? -9.405 5.161 -1.420 1.00 87.19 84 GLY A C 1
ATOM 654 O O . GLY A 1 84 ? -9.065 5.569 -2.525 1.00 87.19 84 GLY A O 1
ATOM 655 N N . PHE A 1 85 ? -8.628 4.344 -0.701 1.00 86.50 85 PHE A N 1
ATOM 656 C CA . PHE A 1 85 ? -7.329 3.838 -1.163 1.00 86.50 85 PHE A CA 1
ATOM 657 C C . PHE A 1 85 ? -7.414 2.482 -1.871 1.00 86.50 85 PHE A C 1
ATOM 659 O O . PHE A 1 85 ? -6.408 2.000 -2.391 1.00 86.50 85 PHE A O 1
ATOM 666 N N . PHE A 1 86 ? -8.583 1.844 -1.871 1.00 85.81 86 PHE A N 1
ATOM 667 C CA . PHE A 1 86 ? -8.759 0.493 -2.387 1.00 85.81 86 PHE A CA 1
ATOM 668 C C . PHE A 1 86 ? -9.678 0.492 -3.604 1.00 85.81 86 PHE A C 1
ATOM 670 O O . PHE A 1 86 ? -10.736 1.112 -3.586 1.00 85.81 86 PHE A O 1
ATOM 677 N N . MET A 1 87 ? -9.292 -0.246 -4.643 1.00 82.69 87 MET A N 1
ATOM 678 C CA . MET A 1 87 ? -10.161 -0.532 -5.787 1.00 82.69 87 MET A CA 1
ATOM 679 C C . MET A 1 87 ? -11.184 -1.616 -5.429 1.00 82.69 87 MET A C 1
ATOM 681 O O . MET A 1 87 ? -10.958 -2.403 -4.506 1.00 82.69 87 MET A O 1
ATOM 685 N N . ASP A 1 88 ? -12.271 -1.715 -6.195 1.00 84.81 88 ASP A N 1
ATOM 686 C CA . ASP A 1 88 ? -13.326 -2.719 -5.979 1.00 84.81 88 ASP A CA 1
ATOM 687 C C . ASP A 1 88 ? -12.780 -4.154 -5.960 1.00 84.81 88 ASP A C 1
ATOM 689 O O . ASP A 1 88 ? -13.228 -4.985 -5.170 1.00 84.81 88 ASP A O 1
ATOM 693 N N . ASN A 1 89 ? -11.760 -4.428 -6.778 1.00 81.69 89 ASN A N 1
ATOM 694 C CA . ASN A 1 89 ? -11.088 -5.719 -6.920 1.00 81.69 89 ASN A CA 1
ATOM 695 C C . ASN A 1 89 ? -9.827 -5.873 -6.045 1.00 81.69 89 ASN A C 1
ATOM 697 O O . ASN A 1 89 ? -8.973 -6.709 -6.347 1.00 81.69 89 ASN A O 1
ATOM 701 N N . VAL A 1 90 ? -9.671 -5.075 -4.982 1.00 86.25 90 VAL A N 1
ATOM 702 C CA . VAL A 1 90 ? -8.506 -5.168 -4.091 1.00 86.25 90 VAL A CA 1
ATOM 703 C C . VAL A 1 90 ? -8.353 -6.576 -3.505 1.00 86.25 90 VAL A C 1
ATOM 705 O O . VAL A 1 90 ? -9.324 -7.220 -3.101 1.00 86.25 90 VAL A O 1
ATOM 708 N N . VAL A 1 91 ? -7.107 -7.035 -3.405 1.00 87.38 91 VAL A N 1
ATOM 709 C CA . VAL A 1 91 ? -6.744 -8.271 -2.708 1.00 87.38 91 VAL A CA 1
ATOM 710 C C . VAL A 1 91 ? -5.770 -7.923 -1.588 1.00 87.38 91 VAL A C 1
ATOM 712 O O . VAL A 1 91 ? -4.650 -7.482 -1.838 1.00 87.38 91 VAL A O 1
ATOM 715 N N . LEU A 1 92 ? -6.190 -8.141 -0.345 1.00 86.56 92 LEU A N 1
ATOM 716 C CA . LEU A 1 92 ? -5.356 -8.019 0.844 1.00 86.56 92 LEU A CA 1
ATOM 717 C C . LEU A 1 92 ? -4.834 -9.400 1.247 1.00 86.56 92 LEU A C 1
ATOM 719 O O . LEU A 1 92 ? -5.605 -10.339 1.436 1.00 86.56 92 LEU A O 1
ATOM 723 N N . LEU A 1 93 ? -3.522 -9.504 1.453 1.00 87.06 93 LEU A N 1
ATOM 724 C CA . LEU A 1 93 ? -2.895 -10.658 2.088 1.00 87.06 93 LEU A CA 1
ATOM 725 C C . LEU A 1 93 ? -2.307 -10.235 3.437 1.00 87.06 93 LEU A C 1
ATOM 727 O O . LEU A 1 93 ? -1.319 -9.508 3.489 1.00 87.06 93 LEU A O 1
ATOM 731 N N . TRP A 1 94 ? -2.902 -10.707 4.531 1.00 85.56 94 TRP A N 1
ATOM 732 C CA . TRP A 1 94 ? -2.505 -10.363 5.895 1.00 85.56 94 TRP A CA 1
ATOM 733 C C . TRP A 1 94 ? -2.100 -11.606 6.689 1.00 85.56 94 TRP A C 1
ATOM 735 O O . TRP A 1 94 ? -2.948 -12.422 7.054 1.00 85.56 94 TRP A O 1
ATOM 745 N N . ASN A 1 95 ? -0.806 -11.755 6.996 1.00 84.50 95 ASN A N 1
ATOM 746 C CA . ASN A 1 95 ? -0.260 -12.910 7.732 1.00 84.50 95 ASN A CA 1
ATOM 747 C C . ASN A 1 95 ? -0.730 -14.269 7.167 1.00 84.50 95 ASN A C 1
ATOM 749 O O . ASN A 1 95 ? -1.073 -15.178 7.918 1.00 84.50 95 ASN A O 1
ATOM 753 N N . GLY A 1 96 ? -0.798 -14.388 5.837 1.00 86.25 96 GLY A N 1
ATOM 754 C CA . GLY A 1 96 ? -1.279 -15.587 5.139 1.00 86.25 96 GLY A CA 1
ATOM 755 C C . GLY A 1 96 ? -2.797 -15.665 4.935 1.00 86.25 96 GLY A C 1
ATOM 756 O O . GLY A 1 96 ? -3.252 -16.517 4.179 1.00 86.25 96 GLY A O 1
ATOM 757 N N . ASN A 1 97 ? -3.584 -14.765 5.532 1.00 87.25 97 ASN A N 1
ATOM 758 C CA . ASN A 1 97 ? -5.025 -14.682 5.296 1.00 87.25 97 ASN A CA 1
ATOM 759 C C . ASN A 1 97 ? -5.318 -13.787 4.098 1.00 87.25 97 ASN A C 1
ATOM 761 O O . ASN A 1 97 ? -4.903 -12.629 4.065 1.00 87.25 97 ASN A O 1
ATOM 765 N N . ARG A 1 98 ? -6.054 -14.324 3.129 1.00 90.69 98 ARG A N 1
ATOM 766 C CA . ARG A 1 98 ? -6.460 -13.609 1.923 1.00 90.69 98 ARG A CA 1
ATOM 767 C C . ARG A 1 98 ? -7.867 -13.044 2.097 1.00 90.69 98 ARG A C 1
ATOM 769 O O . ARG A 1 98 ? -8.780 -13.783 2.454 1.00 90.69 98 ARG A O 1
ATOM 776 N N . VAL A 1 99 ? -8.030 -11.754 1.831 1.00 90.81 99 VAL A N 1
ATOM 777 C CA . VAL A 1 99 ? -9.308 -11.033 1.840 1.00 90.81 99 VAL A CA 1
ATOM 778 C C . VAL A 1 99 ? -9.436 -10.310 0.506 1.00 90.81 99 VAL A C 1
ATOM 780 O O . VAL A 1 99 ? -8.489 -9.669 0.062 1.00 90.81 99 VAL A O 1
ATOM 783 N N . GLU A 1 100 ? -10.585 -10.427 -0.146 1.00 92.25 100 GLU A N 1
ATOM 784 C CA . GLU A 1 100 ? -10.827 -9.833 -1.462 1.00 92.25 100 GLU A CA 1
ATOM 785 C C . GLU A 1 100 ? -12.035 -8.919 -1.441 1.00 92.25 100 GLU A C 1
ATOM 787 O O . GLU A 1 100 ? -13.027 -9.223 -0.789 1.00 92.25 100 GLU A O 1
ATOM 792 N N . GLY A 1 101 ? -11.976 -7.843 -2.213 1.00 88.06 101 GLY A N 1
ATOM 793 C CA . GLY A 1 101 ? -13.067 -6.892 -2.343 1.00 88.06 101 GLY A CA 1
ATOM 794 C C . GLY A 1 101 ? -12.967 -5.749 -1.339 1.00 88.06 101 GLY A C 1
ATOM 795 O O . GLY A 1 101 ? -12.675 -5.949 -0.157 1.00 88.06 101 GLY A O 1
ATOM 796 N N . GLN A 1 102 ? -13.241 -4.536 -1.822 1.00 91.81 102 GLN A N 1
ATOM 797 C CA . GLN A 1 102 ? -13.074 -3.295 -1.061 1.00 91.81 102 GLN A CA 1
ATOM 798 C C . GLN A 1 102 ? -13.795 -3.336 0.293 1.00 91.81 102 GLN A C 1
ATOM 800 O O . GLN A 1 102 ? -13.171 -3.100 1.327 1.00 91.81 102 GLN A O 1
ATOM 805 N N . GLN A 1 103 ? -15.080 -3.707 0.304 1.00 91.50 103 GLN A N 1
ATOM 806 C CA . GLN A 1 103 ? -15.886 -3.751 1.528 1.00 91.50 103 GLN A CA 1
ATOM 807 C C . GLN A 1 103 ? -15.308 -4.724 2.563 1.00 91.50 103 GLN A C 1
ATOM 809 O O . GLN A 1 103 ? -15.173 -4.371 3.730 1.00 91.50 103 GLN A O 1
ATOM 814 N N . LEU A 1 104 ? -14.906 -5.929 2.140 1.00 91.56 104 LEU A N 1
ATOM 815 C CA . LEU A 1 104 ? -14.350 -6.935 3.049 1.00 91.56 104 LEU A CA 1
ATOM 816 C C . LEU A 1 104 ? -12.995 -6.504 3.614 1.00 91.56 104 LEU A C 1
ATOM 818 O O . LEU A 1 104 ? -12.705 -6.765 4.782 1.00 91.56 104 LEU A O 1
ATOM 822 N N . VAL A 1 105 ? -12.176 -5.827 2.808 1.00 90.62 105 VAL A N 1
ATOM 823 C CA . VAL A 1 105 ? -10.892 -5.267 3.244 1.00 90.62 105 VAL A CA 1
ATOM 824 C C . VAL A 1 105 ? -11.096 -4.133 4.252 1.00 90.62 105 VAL A C 1
ATOM 826 O O . VAL A 1 105 ? -10.436 -4.117 5.291 1.00 90.62 105 VAL A O 1
ATOM 829 N N . VAL A 1 106 ? -12.033 -3.219 3.999 1.00 90.81 106 VAL A N 1
ATOM 830 C CA . VAL A 1 106 ? -12.380 -2.138 4.935 1.00 90.81 106 VAL A CA 1
ATOM 831 C C . VAL A 1 106 ? -12.915 -2.714 6.246 1.00 90.81 106 VAL A C 1
ATOM 833 O O . VAL A 1 106 ? -12.394 -2.380 7.309 1.00 90.81 106 VAL A O 1
ATOM 836 N N . ASP A 1 107 ? -13.870 -3.644 6.180 1.00 91.31 107 ASP A N 1
ATOM 837 C CA . ASP A 1 107 ? -14.447 -4.306 7.353 1.00 91.31 107 ASP A CA 1
ATOM 838 C C . ASP A 1 107 ? -13.392 -5.084 8.154 1.00 91.31 107 ASP A C 1
ATOM 840 O O . ASP A 1 107 ? -13.463 -5.165 9.384 1.00 91.31 107 ASP A O 1
ATOM 844 N N . PHE A 1 108 ? -12.409 -5.682 7.470 1.00 90.88 108 PHE A N 1
ATOM 845 C CA . PHE A 1 108 ? -11.262 -6.323 8.108 1.00 90.88 108 PHE A CA 1
ATOM 846 C C . PHE A 1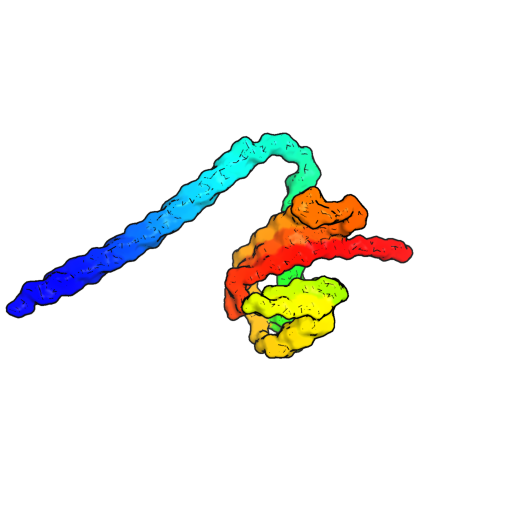 108 ? -10.432 -5.298 8.881 1.00 90.88 108 PHE A C 1
ATOM 848 O O . PHE A 1 108 ? -10.129 -5.512 10.057 1.00 90.88 108 PHE A O 1
ATOM 855 N N . PHE A 1 109 ? -10.111 -4.163 8.258 1.00 88.75 109 PHE A N 1
ATOM 856 C CA . PHE A 1 109 ? -9.358 -3.104 8.914 1.00 88.75 109 PHE A CA 1
ATOM 857 C C . PHE A 1 109 ? -10.118 -2.502 10.100 1.00 88.75 109 PHE A C 1
ATOM 859 O O . PHE A 1 109 ? -9.514 -2.343 11.158 1.00 88.75 109 PHE A O 1
ATOM 866 N N . SER A 1 110 ? -11.422 -2.250 10.006 1.00 87.06 110 SER A N 1
ATOM 867 C CA . SER A 1 110 ? -12.217 -1.697 11.117 1.00 87.06 110 SER A CA 1
ATOM 868 C C . SER A 1 110 ? -12.213 -2.560 12.388 1.00 87.06 110 SER A C 1
ATOM 870 O O . SER A 1 110 ? -12.506 -2.055 13.466 1.00 87.06 110 SER A O 1
ATOM 872 N N . LYS A 1 111 ? -11.873 -3.852 12.286 1.00 88.94 111 LYS A N 1
ATOM 873 C CA . LYS A 1 111 ? -11.758 -4.775 13.431 1.00 88.94 111 LYS A CA 1
ATOM 874 C C . LYS A 1 111 ? -10.374 -4.779 14.078 1.00 88.94 111 LYS A C 1
ATOM 876 O O . LYS A 1 111 ? -10.215 -5.349 15.157 1.00 88.94 111 LYS A O 1
ATOM 881 N N . LEU A 1 112 ? -9.364 -4.207 13.424 1.00 86.50 112 LEU A N 1
ATOM 882 C CA . LEU A 1 112 ? -8.028 -4.104 14.002 1.00 86.50 112 LEU A CA 1
ATOM 883 C C . LEU A 1 112 ? -7.994 -2.983 15.047 1.00 86.50 112 LEU A C 1
ATOM 885 O O . LEU A 1 112 ? -8.641 -1.955 14.849 1.00 86.50 112 LEU A O 1
ATOM 889 N N . PRO A 1 113 ? -7.195 -3.133 16.114 1.00 86.25 113 PRO A N 1
ATOM 890 C CA . PRO A 1 113 ? -7.004 -2.071 17.092 1.00 86.25 113 PRO A CA 1
ATOM 891 C C . PRO A 1 113 ? -6.401 -0.820 16.446 1.00 86.25 113 PRO A C 1
ATOM 893 O O . PRO A 1 113 ? -5.689 -0.907 15.439 1.00 86.25 113 PRO A O 1
ATOM 896 N N . ASP A 1 114 ? -6.657 0.333 17.063 1.00 85.50 114 ASP A N 1
ATOM 897 C CA . ASP A 1 114 ? -6.011 1.586 16.689 1.00 85.50 114 ASP A CA 1
ATOM 898 C C . ASP A 1 114 ? -4.491 1.444 16.766 1.00 85.50 114 ASP A C 1
ATOM 900 O O . ASP A 1 114 ? -3.928 0.773 17.639 1.00 85.50 114 ASP A O 1
ATOM 904 N N . SER A 1 115 ? -3.817 2.093 15.828 1.00 80.69 115 SER A N 1
ATOM 905 C CA . SER A 1 115 ? -2.377 2.003 15.695 1.00 80.69 115 SER A CA 1
ATOM 906 C C . SER A 1 115 ? -1.765 3.335 15.312 1.00 80.69 115 SER A C 1
ATOM 908 O O . SER A 1 115 ? -2.442 4.231 14.822 1.00 80.69 115 SER A O 1
ATOM 910 N N . THR A 1 116 ? -0.460 3.442 15.534 1.00 83.19 116 THR A N 1
ATOM 911 C CA . THR A 1 116 ? 0.349 4.541 15.016 1.00 83.19 116 THR A CA 1
ATOM 912 C C . THR A 1 116 ? 1.502 3.942 14.235 1.00 83.19 116 THR A C 1
ATOM 914 O O . THR A 1 116 ? 2.322 3.208 14.801 1.00 83.19 116 THR A O 1
ATOM 917 N N . CYS A 1 117 ? 1.551 4.230 12.944 1.00 80.06 117 CYS A N 1
ATOM 918 C CA . CYS A 1 117 ? 2.556 3.738 12.024 1.00 80.06 117 CYS A CA 1
ATOM 919 C C . CYS A 1 117 ? 3.658 4.785 11.840 1.00 80.06 117 CYS A C 1
ATOM 921 O O . CYS A 1 117 ? 3.414 5.940 11.511 1.00 80.06 117 CYS A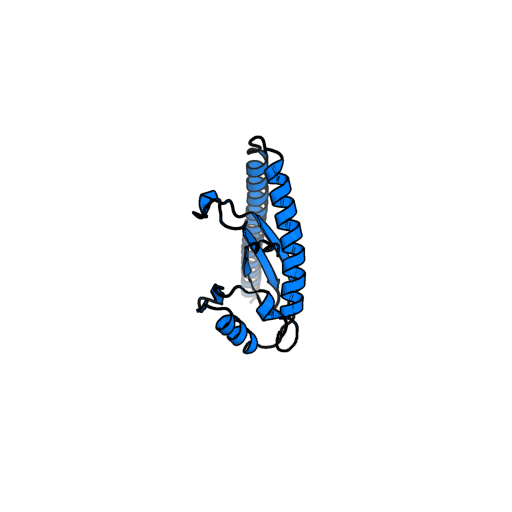 O 1
ATOM 923 N N . THR A 1 118 ? 4.915 4.379 12.022 1.00 78.81 118 THR A N 1
ATOM 924 C CA . THR A 1 118 ? 6.074 5.203 11.648 1.00 78.81 118 THR A CA 1
ATOM 925 C C . THR A 1 118 ? 6.764 4.548 10.462 1.00 78.81 118 THR A C 1
ATOM 927 O O . THR A 1 118 ? 7.173 3.387 10.548 1.00 78.81 118 THR A O 1
ATOM 930 N N . LEU A 1 119 ? 6.840 5.254 9.333 1.00 80.00 119 LEU A N 1
ATOM 931 C CA . LEU A 1 119 ? 7.527 4.782 8.132 1.00 80.00 119 LEU A CA 1
ATOM 932 C C . LEU A 1 119 ? 9.038 4.976 8.308 1.00 80.00 119 LEU A C 1
ATOM 934 O O . LEU A 1 119 ? 9.486 6.080 8.603 1.00 80.00 119 LEU A O 1
ATOM 938 N N . HIS A 1 120 ? 9.819 3.907 8.150 1.00 78.56 120 HIS A N 1
ATOM 939 C CA . HIS A 1 120 ? 11.282 3.970 8.290 1.00 78.56 120 HIS A CA 1
ATOM 940 C C . HIS A 1 120 ? 12.017 3.827 6.967 1.00 78.56 120 HIS A C 1
ATOM 942 O O . HIS A 1 120 ? 13.082 4.406 6.785 1.00 78.56 120 HIS A O 1
ATOM 948 N N . SER A 1 121 ? 11.479 3.008 6.071 1.00 78.12 121 SER A N 1
ATOM 949 C CA . SER A 1 121 ? 12.067 2.763 4.767 1.00 78.12 121 SER A CA 1
ATOM 950 C C . SER A 1 121 ? 10.955 2.512 3.764 1.00 78.12 121 SER A C 1
ATOM 952 O O . SER A 1 121 ? 9.958 1.852 4.078 1.00 78.12 121 SER A O 1
ATOM 954 N N . LEU A 1 122 ? 11.141 3.071 2.576 1.00 82.25 122 LEU A N 1
ATOM 955 C CA . LEU A 1 122 ? 10.247 2.971 1.441 1.00 82.25 122 LEU A CA 1
ATOM 956 C C . LEU A 1 122 ? 11.104 2.712 0.204 1.00 82.25 122 LEU A C 1
ATOM 958 O O . LEU A 1 122 ? 12.106 3.389 -0.016 1.00 82.25 122 LEU A O 1
ATOM 962 N N . SER A 1 123 ? 10.696 1.739 -0.597 1.00 80.38 123 SER A N 1
ATOM 963 C CA . SER A 1 123 ? 11.250 1.480 -1.918 1.00 80.38 123 SER A CA 1
ATOM 964 C C . SER A 1 123 ? 10.099 1.407 -2.910 1.00 80.38 123 SER A C 1
ATOM 966 O O . SER A 1 123 ? 9.096 0.735 -2.659 1.00 80.38 123 SER A O 1
ATOM 968 N N . CYS A 1 124 ? 10.235 2.122 -4.021 1.00 81.25 124 CYS A N 1
ATOM 969 C CA . CYS A 1 124 ? 9.239 2.172 -5.081 1.00 81.25 124 CYS A CA 1
ATOM 970 C C . CYS A 1 124 ? 9.905 1.721 -6.370 1.00 81.25 124 CYS A C 1
ATOM 972 O O . CYS A 1 124 ? 11.017 2.154 -6.672 1.00 81.25 124 CYS A O 1
ATOM 974 N N . GLN A 1 125 ? 9.235 0.851 -7.113 1.00 79.69 125 GLN A N 1
ATOM 975 C CA . GLN A 1 125 ? 9.735 0.360 -8.388 1.00 79.69 125 GLN A CA 1
ATOM 976 C C . GLN A 1 125 ? 8.614 0.448 -9.428 1.00 79.69 125 GLN A C 1
ATOM 978 O O . GLN A 1 125 ? 7.480 0.047 -9.126 1.00 79.69 125 GLN A O 1
ATOM 983 N N . PRO A 1 126 ? 8.892 0.970 -10.634 1.00 77.19 126 PRO A N 1
ATOM 984 C CA . PRO A 1 126 ? 7.945 0.893 -11.731 1.00 77.19 126 PRO A CA 1
ATOM 985 C C . PRO A 1 126 ? 7.713 -0.579 -12.088 1.00 77.19 126 PRO A C 1
ATOM 987 O O . PRO A 1 126 ? 8.652 -1.376 -12.135 1.00 77.19 126 PRO A O 1
ATOM 990 N N . VAL A 1 127 ? 6.456 -0.967 -12.308 1.00 74.94 127 VAL A N 1
ATOM 991 C CA . VAL A 1 127 ? 6.138 -2.325 -12.761 1.00 74.94 127 VAL A CA 1
ATOM 992 C C . VAL A 1 127 ? 6.313 -2.362 -14.273 1.00 74.94 127 VAL A C 1
ATOM 994 O O . VAL A 1 127 ? 5.552 -1.736 -15.010 1.00 74.94 127 VAL A O 1
ATOM 997 N N . HIS A 1 128 ? 7.331 -3.086 -14.744 1.00 63.22 128 HIS A N 1
ATOM 998 C CA . HIS A 1 128 ? 7.564 -3.231 -16.175 1.00 63.22 128 HIS A CA 1
ATOM 999 C C . HIS A 1 128 ? 6.466 -4.102 -16.790 1.00 63.22 128 HIS A C 1
ATOM 1001 O O . HIS A 1 128 ? 6.286 -5.270 -16.440 1.00 63.22 128 HIS A O 1
ATOM 1007 N N . ARG A 1 129 ? 5.735 -3.515 -17.736 1.00 56.34 129 ARG A N 1
ATOM 1008 C CA . ARG A 1 129 ? 4.538 -4.081 -18.370 1.00 56.34 129 ARG A CA 1
ATOM 1009 C C . ARG A 1 129 ? 4.755 -5.484 -18.972 1.00 56.34 129 ARG A C 1
ATOM 1011 O O . ARG A 1 129 ? 3.862 -6.325 -18.936 1.00 56.34 129 ARG A O 1
ATOM 1018 N N . ALA A 1 130 ? 5.971 -5.750 -19.452 1.00 48.31 130 ALA A N 1
ATOM 1019 C CA . ALA A 1 130 ? 6.348 -6.994 -20.120 1.00 48.31 130 ALA A CA 1
ATOM 1020 C C . ALA A 1 130 ? 6.460 -8.219 -19.188 1.00 48.31 130 ALA A C 1
ATOM 1022 O O . ALA A 1 130 ? 6.196 -9.333 -19.631 1.00 48.31 130 ALA A O 1
ATOM 1023 N N . GLU A 1 131 ? 6.828 -8.047 -17.914 1.00 49.19 131 GLU A N 1
ATOM 1024 C CA . GLU A 1 131 ? 7.102 -9.182 -17.010 1.00 49.19 131 GLU A CA 1
ATOM 1025 C C . GLU A 1 131 ? 5.851 -9.720 -16.302 1.00 49.19 131 GLU A C 1
ATOM 1027 O O . GLU A 1 131 ? 5.847 -10.848 -15.815 1.00 49.19 131 GLU A O 1
ATOM 1032 N N . PHE A 1 132 ? 4.768 -8.938 -16.277 1.00 49.75 132 PHE A N 1
ATOM 1033 C CA . PHE A 1 132 ? 3.525 -9.283 -15.578 1.00 49.75 132 PHE A CA 1
ATOM 1034 C C . PHE A 1 132 ? 2.353 -9.606 -16.517 1.00 49.75 132 PHE A C 1
ATOM 1036 O O . PHE A 1 132 ? 1.239 -9.807 -16.041 1.00 49.75 132 PHE A O 1
ATOM 1043 N N . GLY A 1 133 ? 2.590 -9.684 -17.833 1.00 49.44 133 GLY A N 1
ATOM 1044 C CA . GLY A 1 133 ? 1.546 -9.996 -18.820 1.00 49.44 133 GLY A CA 1
ATOM 1045 C C . GLY A 1 133 ? 0.448 -8.931 -18.916 1.00 49.44 133 GLY A C 1
ATOM 1046 O O . GLY A 1 133 ? -0.687 -9.259 -19.246 1.00 49.44 133 GLY A O 1
ATOM 1047 N N . ILE A 1 134 ? 0.782 -7.683 -18.587 1.00 49.38 134 ILE A N 1
ATOM 1048 C CA . ILE A 1 134 ? -0.136 -6.541 -18.574 1.00 49.38 134 ILE A CA 1
ATOM 1049 C C . ILE A 1 134 ? -0.244 -6.007 -20.017 1.00 49.38 134 ILE A C 1
ATOM 1051 O O . ILE A 1 134 ? 0.783 -5.749 -20.647 1.00 49.38 134 ILE A O 1
ATOM 1055 N N . ASP A 1 135 ? -1.455 -5.874 -20.572 1.00 55.03 135 ASP A N 1
ATOM 1056 C CA . ASP A 1 135 ? -1.668 -5.392 -21.952 1.00 55.03 135 ASP A CA 1
ATOM 1057 C C . ASP A 1 135 ? -1.234 -3.920 -22.058 1.00 55.03 135 ASP A C 1
ATOM 1059 O O . ASP A 1 135 ? -1.331 -3.196 -21.078 1.00 55.03 135 ASP A O 1
ATOM 1063 N N . TYR A 1 136 ? -0.777 -3.426 -23.215 1.00 54.97 136 TYR A N 1
ATOM 1064 C CA . TYR A 1 136 ? -0.420 -2.008 -23.443 1.00 54.97 136 TYR A CA 1
ATOM 1065 C C . TYR A 1 136 ? -1.543 -1.019 -23.105 1.00 54.97 136 TYR A C 1
ATOM 1067 O O . TYR A 1 136 ? -1.253 0.137 -22.802 1.00 54.97 136 TYR A O 1
ATOM 1075 N N . ASN A 1 137 ? -2.792 -1.481 -23.103 1.00 54.28 137 ASN A N 1
ATOM 1076 C CA . ASN A 1 137 ? -3.965 -0.685 -22.753 1.00 54.28 137 ASN A CA 1
ATOM 1077 C C . ASN A 1 137 ? -4.202 -0.544 -21.241 1.00 54.28 137 ASN A C 1
ATOM 1079 O O . ASN A 1 137 ? -4.983 0.314 -20.833 1.00 54.28 137 ASN A O 1
ATOM 1083 N N . ASP A 1 138 ? -3.545 -1.351 -20.406 1.00 55.53 138 ASP A N 1
ATOM 1084 C CA . ASP A 1 138 ? -3.740 -1.284 -18.958 1.00 55.53 138 ASP A CA 1
ATOM 1085 C C . ASP A 1 138 ? -3.037 -0.051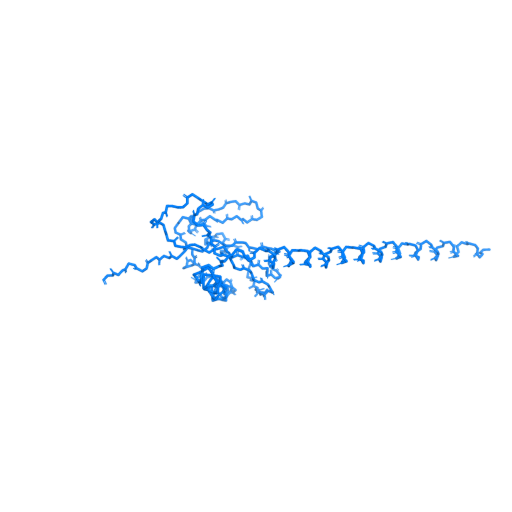 -18.354 1.00 55.53 138 ASP A C 1
ATOM 1087 O O . ASP A 1 138 ? -2.035 0.444 -18.890 1.00 55.53 138 ASP A O 1
ATOM 1091 N N . PRO A 1 139 ? -3.502 0.484 -17.221 1.00 58.06 139 PRO A N 1
ATOM 1092 C CA . PRO A 1 139 ? -2.871 1.656 -16.641 1.00 58.06 139 PRO A CA 1
ATOM 1093 C C . PRO A 1 139 ? -1.485 1.335 -16.055 1.00 58.06 139 PRO A C 1
ATOM 1095 O O . PRO A 1 139 ? -1.251 0.216 -15.579 1.00 58.06 139 PRO A O 1
ATOM 1098 N N . PRO A 1 140 ? -0.548 2.301 -16.050 1.00 62.31 140 PRO A N 1
ATOM 1099 C CA . PRO A 1 140 ? 0.748 2.108 -15.415 1.00 62.31 140 PRO A CA 1
ATOM 1100 C C . PRO A 1 140 ? 0.575 1.778 -13.926 1.00 62.31 140 PRO A C 1
ATOM 1102 O O . PRO A 1 140 ? -0.281 2.324 -13.225 1.00 62.31 140 PRO A O 1
ATOM 1105 N N . SER A 1 141 ? 1.388 0.841 -13.445 1.00 65.50 141 SER A N 1
ATOM 1106 C CA . SER A 1 141 ? 1.341 0.346 -12.070 1.00 65.50 141 SER A CA 1
ATOM 1107 C C . SER A 1 141 ? 2.708 0.457 -11.396 1.00 65.50 141 SER A C 1
ATOM 1109 O O . SER A 1 141 ? 3.763 0.357 -12.023 1.00 65.50 141 SER A O 1
ATOM 1111 N N . LEU A 1 142 ? 2.683 0.675 -10.088 1.00 69.44 142 LEU A N 1
ATOM 1112 C CA . LEU A 1 142 ? 3.836 0.859 -9.221 1.00 69.44 142 LEU A CA 1
ATOM 1113 C C . LEU A 1 142 ? 3.817 -0.208 -8.133 1.00 69.44 142 LEU A C 1
ATOM 1115 O O . LEU A 1 142 ? 2.789 -0.451 -7.496 1.00 69.44 142 LEU A O 1
ATOM 1119 N N . ARG A 1 143 ? 4.975 -0.819 -7.876 1.00 71.12 143 ARG A N 1
ATOM 1120 C CA . ARG A 1 143 ? 5.171 -1.681 -6.714 1.00 71.12 143 ARG A CA 1
ATOM 1121 C C . ARG A 1 143 ? 5.830 -0.866 -5.611 1.00 71.12 143 ARG A C 1
ATOM 1123 O O . ARG A 1 143 ? 6.892 -0.279 -5.801 1.00 71.12 143 ARG A O 1
ATOM 1130 N N . LEU A 1 144 ? 5.207 -0.878 -4.444 1.00 69.75 144 LEU A N 1
ATOM 1131 C CA . LEU A 1 144 ? 5.641 -0.164 -3.252 1.00 69.75 144 LEU A CA 1
ATOM 1132 C C . LEU A 1 144 ? 5.988 -1.178 -2.180 1.00 69.75 144 LEU A C 1
ATOM 1134 O O . LEU A 1 144 ? 5.139 -1.970 -1.787 1.00 69.75 144 LEU A O 1
ATOM 1138 N N . GLN A 1 145 ? 7.214 -1.145 -1.683 1.00 69.81 145 GLN A N 1
ATOM 1139 C CA . GLN A 1 145 ? 7.619 -1.910 -0.511 1.00 69.81 145 GLN A CA 1
ATOM 1140 C C . GLN A 1 145 ? 7.907 -0.937 0.622 1.00 69.81 145 GLN A C 1
ATOM 1142 O O . GLN A 1 145 ? 8.766 -0.063 0.507 1.00 69.81 145 GLN A O 1
ATOM 1147 N N . ALA A 1 146 ? 7.178 -1.082 1.721 1.00 65.75 146 ALA A N 1
ATOM 1148 C CA . ALA A 1 146 ? 7.291 -0.225 2.887 1.00 65.75 146 ALA A CA 1
ATOM 1149 C C . ALA A 1 146 ? 7.580 -1.056 4.138 1.00 65.75 146 ALA A C 1
ATOM 1151 O O . ALA A 1 146 ? 6.986 -2.113 4.374 1.00 65.75 146 ALA A O 1
ATOM 1152 N N . ILE A 1 147 ? 8.475 -0.540 4.976 1.00 57.62 147 ILE A N 1
ATOM 1153 C CA . ILE A 1 147 ? 8.733 -1.071 6.313 1.00 57.62 147 ILE A CA 1
ATOM 1154 C C . ILE A 1 147 ? 8.273 -0.022 7.325 1.00 57.62 147 ILE A C 1
ATOM 1156 O O . ILE A 1 147 ? 8.849 1.066 7.423 1.00 57.62 147 ILE A O 1
ATOM 1160 N N . SER A 1 148 ? 7.244 -0.364 8.105 1.00 58.19 148 SER A N 1
ATOM 1161 C CA . SER A 1 148 ? 6.729 0.477 9.188 1.00 58.19 148 SER A CA 1
ATOM 1162 C C . SER A 1 148 ? 6.786 -0.265 10.516 1.00 58.19 148 SER A C 1
ATOM 1164 O O . SER A 1 148 ? 6.075 -1.248 10.696 1.00 58.19 148 SER A O 1
ATOM 1166 N N . ARG A 1 149 ? 7.614 0.191 11.466 1.00 47.66 149 ARG A N 1
ATOM 1167 C CA . ARG A 1 149 ? 7.705 -0.480 12.772 1.00 47.66 149 ARG A CA 1
ATOM 1168 C C . ARG A 1 149 ? 6.491 -0.155 13.648 1.00 47.66 149 ARG A C 1
ATOM 1170 O O . ARG A 1 149 ? 5.921 0.927 13.559 1.00 47.66 149 ARG A O 1
ATOM 1177 N N . LYS A 1 150 ? 6.180 -1.115 14.535 1.00 50.16 150 LYS A N 1
ATOM 1178 C CA . LYS A 1 150 ? 5.125 -1.173 15.574 1.00 50.16 150 LYS A CA 1
ATOM 1179 C C . LYS A 1 150 ? 3.840 -1.922 15.187 1.00 50.16 150 LYS A C 1
ATOM 1181 O O . LYS A 1 150 ? 3.245 -2.526 16.070 1.00 50.16 150 LYS A O 1
ATOM 1186 N N . VAL A 1 151 ? 3.487 -1.990 13.900 1.00 55.03 151 VAL A N 1
ATOM 1187 C CA . VAL A 1 151 ? 2.342 -2.795 13.401 1.00 55.03 151 VAL A CA 1
ATOM 1188 C C . VAL A 1 151 ? 2.765 -3.799 12.328 1.00 55.03 151 VAL A C 1
ATOM 1190 O O . VAL A 1 151 ? 2.191 -4.880 12.231 1.00 55.03 151 VAL A O 1
ATOM 1193 N N . PHE A 1 152 ? 3.807 -3.477 11.557 1.00 58.91 152 PHE A N 1
ATOM 1194 C CA . PHE A 1 152 ? 4.220 -4.247 10.392 1.00 58.91 152 PHE A CA 1
ATOM 1195 C C . PHE A 1 152 ? 5.709 -4.605 10.452 1.00 58.91 152 PHE A C 1
ATOM 1197 O O . PHE A 1 152 ? 6.532 -3.868 10.987 1.00 58.91 152 PHE A O 1
ATOM 1204 N N . SER A 1 153 ? 6.083 -5.754 9.897 1.00 53.06 153 SER A N 1
ATOM 1205 C CA . SER A 1 153 ? 7.491 -6.072 9.617 1.00 53.06 153 SER A CA 1
ATOM 1206 C C . SER A 1 153 ? 7.849 -5.741 8.168 1.00 53.06 153 SER A C 1
ATOM 1208 O O . SER A 1 153 ? 8.945 -5.255 7.903 1.00 53.06 153 SER A O 1
ATOM 1210 N N . HIS A 1 154 ? 6.913 -5.959 7.244 1.00 64.19 154 HIS A N 1
ATOM 1211 C CA . HIS A 1 154 ? 7.058 -5.702 5.817 1.00 64.19 154 HIS A CA 1
ATOM 1212 C C . HIS A 1 154 ? 5.667 -5.593 5.177 1.00 64.19 154 HIS A C 1
ATOM 1214 O O . HIS A 1 154 ? 4.811 -6.438 5.442 1.00 64.19 154 HIS A O 1
ATOM 1220 N N . VAL A 1 155 ? 5.435 -4.577 4.343 1.00 69.75 155 VAL A N 1
ATOM 1221 C CA . VAL A 1 155 ? 4.198 -4.432 3.563 1.00 69.75 155 VAL A CA 1
ATOM 1222 C C . VAL A 1 155 ? 4.551 -4.147 2.112 1.00 69.75 155 VAL A C 1
ATOM 1224 O O . VAL A 1 155 ? 5.388 -3.292 1.834 1.00 69.75 155 VAL A O 1
ATOM 1227 N N . THR A 1 156 ? 3.903 -4.855 1.190 1.00 73.31 156 THR A N 1
ATOM 1228 C CA . THR A 1 156 ? 3.993 -4.578 -0.245 1.00 73.31 156 THR A CA 1
ATOM 1229 C C . THR A 1 156 ? 2.627 -4.132 -0.752 1.00 73.31 156 THR A C 1
ATOM 1231 O O . THR A 1 156 ? 1.637 -4.823 -0.525 1.00 73.31 156 THR A O 1
ATOM 1234 N N . TYR A 1 157 ? 2.583 -3.007 -1.460 1.00 73.88 157 TYR A N 1
ATOM 1235 C CA . TYR A 1 157 ? 1.408 -2.524 -2.177 1.00 73.88 157 TYR A CA 1
ATOM 1236 C C . TYR A 1 157 ? 1.674 -2.568 -3.681 1.00 73.88 157 TYR A C 1
ATOM 1238 O O . TYR A 1 157 ? 2.796 -2.337 -4.133 1.00 73.88 157 TYR A O 1
ATOM 1246 N N . THR A 1 158 ? 0.628 -2.841 -4.454 1.00 73.81 158 THR A N 1
ATOM 1247 C CA . THR A 1 158 ? 0.615 -2.575 -5.895 1.00 73.81 158 THR A CA 1
ATOM 1248 C C . THR A 1 158 ? -0.388 -1.460 -6.115 1.00 73.81 158 THR A C 1
ATOM 1250 O O . THR A 1 158 ? -1.555 -1.611 -5.761 1.00 73.81 158 THR A O 1
ATOM 1253 N N . VAL A 1 159 ? 0.084 -0.326 -6.615 1.00 73.56 159 VAL A N 1
ATOM 1254 C CA . VAL A 1 159 ? -0.732 0.862 -6.858 1.00 73.56 159 VAL A CA 1
ATOM 1255 C C . VAL A 1 159 ? -0.823 1.055 -8.356 1.00 73.56 159 VAL A C 1
ATOM 1257 O O . VAL A 1 159 ? 0.196 1.161 -9.028 1.00 73.56 159 VAL A O 1
ATOM 1260 N N . THR A 1 160 ? -2.041 1.095 -8.871 1.00 71.25 160 THR A N 1
ATOM 1261 C CA . THR A 1 160 ? -2.305 1.304 -10.293 1.00 71.25 160 THR A CA 1
ATOM 1262 C C . THR A 1 160 ? -2.871 2.702 -10.469 1.00 71.25 160 THR A C 1
ATOM 1264 O O . THR A 1 160 ? -3.766 3.103 -9.722 1.00 71.25 160 THR A O 1
ATOM 1267 N N . GLU A 1 161 ? -2.336 3.455 -11.425 1.00 67.75 161 GLU A N 1
ATOM 1268 C CA . GLU A 1 161 ? -2.899 4.750 -11.788 1.00 67.75 161 GLU A CA 1
ATOM 1269 C C . GLU A 1 161 ? -4.290 4.521 -12.383 1.00 67.75 161 GLU A C 1
ATOM 1271 O O . GLU A 1 161 ? -4.440 3.792 -13.353 1.00 67.75 161 GLU A O 1
ATOM 1276 N N . ILE A 1 162 ? -5.335 5.104 -11.807 1.00 59.75 162 ILE A N 1
ATOM 1277 C CA . ILE A 1 162 ? -6.645 5.088 -12.458 1.00 59.75 162 ILE A CA 1
ATOM 1278 C C . ILE A 1 162 ? -6.655 6.307 -13.370 1.00 59.75 162 ILE A C 1
ATOM 1280 O O . ILE A 1 162 ? -6.661 7.436 -12.880 1.00 59.75 162 ILE A O 1
ATOM 1284 N N . GLY A 1 163 ? -6.600 6.079 -14.685 1.00 48.25 163 GLY A N 1
ATOM 1285 C CA . GLY A 1 163 ? -6.674 7.156 -15.667 1.00 48.25 163 GLY A CA 1
ATOM 1286 C C . GLY A 1 163 ? -7.884 8.043 -15.377 1.00 48.25 163 GLY A C 1
ATOM 1287 O O . GLY A 1 163 ? -8.993 7.543 -15.180 1.00 48.25 163 GLY A O 1
ATOM 1288 N N . SER A 1 164 ? -7.674 9.358 -15.310 1.00 40.38 164 SER A N 1
ATOM 1289 C CA . SER A 1 164 ? -8.775 10.310 -15.218 1.00 40.38 164 SER A CA 1
ATOM 1290 C C . SER A 1 164 ? -9.647 10.138 -16.460 1.00 40.38 164 SER A C 1
ATOM 1292 O O . SER A 1 164 ? -9.229 10.531 -17.553 1.00 40.38 164 SER A O 1
ATOM 1294 N N . ASN A 1 165 ? -10.836 9.549 -16.316 1.00 37.28 165 ASN A N 1
ATOM 1295 C CA . ASN A 1 165 ? -11.864 9.703 -17.336 1.00 37.28 165 ASN A CA 1
ATOM 1296 C C . ASN A 1 165 ? -12.108 11.207 -17.445 1.00 37.28 165 ASN A C 1
ATOM 1298 O O . ASN A 1 165 ? -12.582 11.840 -16.504 1.00 37.28 165 ASN A O 1
ATOM 1302 N N . SER A 1 166 ? -11.667 11.777 -18.561 1.00 34.28 166 SER A N 1
ATOM 1303 C CA . SER A 1 166 ? -12.056 13.114 -18.967 1.00 34.28 166 SER A CA 1
ATOM 1304 C C . SER A 1 166 ? -13.543 13.034 -19.286 1.00 34.28 166 SER A C 1
ATOM 1306 O O . SER A 1 166 ? -13.928 12.405 -20.270 1.00 34.28 166 SER A O 1
ATOM 1308 N N . GLU A 1 167 ? -14.369 13.587 -18.401 1.00 33.47 167 GLU A N 1
ATOM 1309 C CA . GLU A 1 167 ? -15.687 14.095 -18.794 1.00 33.47 167 GLU A CA 1
ATOM 1310 C C . GLU A 1 167 ? -15.529 15.362 -19.641 1.00 33.47 167 GLU A C 1
ATOM 1312 O O . GLU A 1 167 ? -14.620 16.176 -19.338 1.00 33.47 167 GLU A O 1
#

Foldseek 3Di:
DPPVVVVVVVVVVVVVVVVVCVVVVVVVVVVVVVVVVVVVVVVPPPPPPVVQVVVQVVQVVVLVVLVVVQLVLLLDQLSPVNLVQDDQFDWDQDPNDIDGGSVRVSVVSSPDDHDHWDWDDKHKDWDDCVPPVHDPPFFTKMWIWTATPPPDRIDIDIGGDDPPPDD

Sequence (167 aa):
MQQRSSNFDSTDKSLMEGNLERIMTGSLFQVVLMIAVATVQMGQTTEVTGNDDELWKTASEAGEKFSALYYRAFDKPNRPDLPGFFMDNVVLLWNGNRVEGQQLVVDFFSKLPDSTCTLHSLSCQPVHRAEFGIDYNDPPSLRLQAISRKVFSHVTYTVTEIGSNSE

InterPro domains:
  IPR002075 Nuclear transport factor 2 domain [PF02136] (63-158)
  IPR018222 Nuclear transport factor 2, eukaryote [PS50177] (62-167)
  IPR032710 NTF2-like domain superfamily [SSF54427] (56-130)

Secondary structure (DSSP, 8-state):
--HHHHHHHHHHHHHHHHHHHHHHHHHHHHHHHHHHHHHHHHH------THHHHHHHHHHHHHHHHHHHHHHHHTSTT-TTGGGGS-TT-EEEETTEEEESHHHHHHHHHTSPP---EEEEEEEEE--TTTTT--TTSPPEEEEEEEEETT-S-EEEEEE-------

Radius of gyration: 23.53 Å; chains: 1; bounding box: 56×39×69 Å

Organism: NCBI:txid48269

pLDDT: mean 71.27, std 15.02, range [33.47, 92.25]